Protein AF-A0A3S4GBU9-F1 (afdb_monomer)

Secondary structure (DSSP, 8-state):
-THHHHSSS---EEEEEEEEE-TT----TTSPP-SEEEEEEEEEGGGTEEEEEEEEEBTTB-EEE--TTT-TTHHHHHHHHHHHH--EEE--SS---TT-TTSTTTTT-EEEE---PPPPP----

Foldseek 3Di:
DVVQCVPPQHQQDFPAKAKDACCPPPDQVPADDARMKIWTWTARPVVRWIKIWIFGHHPVGLEDEQCCVRHVVSVVRQVVRCVPPVRDHDHDPDDDPPVVVVCVVRRPRTDIDTDDPDPPDPPDD

Structure (mmCIF, N/CA/C/O backbone):
data_AF-A0A3S4GBU9-F1
#
_entry.id   AF-A0A3S4GBU9-F1
#
loop_
_atom_site.group_PDB
_atom_site.id
_atom_site.type_symbol
_atom_site.label_atom_id
_atom_site.label_alt_id
_atom_site.label_comp_id
_atom_site.label_asym_id
_atom_site.label_entity_id
_atom_site.label_seq_id
_atom_site.pdbx_PDB_ins_code
_atom_site.Cartn_x
_atom_site.Cartn_y
_atom_site.Cartn_z
_atom_site.occupancy
_atom_site.B_iso_or_equiv
_atom_site.auth_seq_id
_atom_site.auth_comp_id
_atom_site.auth_asym_id
_atom_site.auth_atom_id
_atom_site.pdbx_PDB_model_num
ATOM 1 N N . MET A 1 1 ? -0.321 -11.138 -3.591 1.00 54.94 1 MET A N 1
ATOM 2 C CA . MET A 1 1 ? -0.058 -10.239 -4.749 1.00 54.94 1 MET A CA 1
ATOM 3 C C . MET A 1 1 ? 1.091 -10.648 -5.689 1.00 54.94 1 MET A C 1
ATOM 5 O O . MET A 1 1 ? 1.278 -9.984 -6.701 1.00 54.94 1 MET A O 1
ATOM 9 N N . ILE A 1 2 ? 1.779 -11.784 -5.480 1.00 62.03 2 ILE A N 1
ATOM 10 C CA . ILE A 1 2 ? 2.801 -12.328 -6.413 1.00 62.03 2 ILE A CA 1
ATOM 11 C C . ILE A 1 2 ? 2.233 -12.610 -7.822 1.00 62.03 2 ILE A C 1
ATOM 13 O O . ILE A 1 2 ? 2.946 -12.537 -8.821 1.00 62.03 2 ILE A O 1
ATOM 17 N N . PHE A 1 3 ? 0.928 -12.874 -7.913 1.00 67.00 3 PHE A N 1
ATOM 18 C CA . PHE A 1 3 ? 0.221 -13.140 -9.164 1.00 67.00 3 PHE A CA 1
ATOM 19 C C . PHE A 1 3 ? 0.402 -12.040 -10.226 1.00 67.00 3 PHE A C 1
ATOM 21 O O . PHE A 1 3 ? 0.632 -12.360 -11.386 1.00 67.00 3 PHE A O 1
ATOM 28 N N . LEU A 1 4 ? 0.381 -10.753 -9.849 1.00 66.44 4 LEU A N 1
ATOM 29 C CA . LEU A 1 4 ? 0.456 -9.644 -10.818 1.00 66.44 4 LEU A CA 1
ATOM 30 C C . LEU A 1 4 ? 1.816 -9.539 -11.527 1.00 66.44 4 LEU A C 1
ATOM 32 O O . LEU A 1 4 ? 1.863 -9.074 -12.667 1.00 66.44 4 LEU A O 1
ATOM 36 N N . LYS A 1 5 ? 2.898 -10.005 -10.886 1.00 64.19 5 LYS A N 1
ATOM 37 C CA . LYS A 1 5 ? 4.231 -10.116 -11.504 1.00 64.19 5 LYS A CA 1
ATOM 38 C C . LYS A 1 5 ? 4.414 -11.395 -12.326 1.00 64.19 5 LYS A C 1
ATOM 40 O O . LYS A 1 5 ? 5.263 -11.416 -13.203 1.00 64.19 5 LYS A O 1
ATOM 45 N N . LYS A 1 6 ? 3.635 -12.449 -12.062 1.00 69.25 6 LYS A N 1
ATOM 46 C CA . LYS A 1 6 ? 3.701 -13.726 -12.800 1.00 69.25 6 LYS A CA 1
ATOM 47 C C . LYS A 1 6 ? 2.881 -13.730 -14.095 1.00 69.25 6 LYS A C 1
ATOM 49 O O . LYS A 1 6 ? 2.914 -14.708 -14.834 1.00 69.25 6 LYS A O 1
ATOM 54 N N . LEU A 1 7 ? 2.125 -12.667 -14.366 1.00 74.06 7 LEU A N 1
ATOM 55 C CA . LEU A 1 7 ? 1.388 -12.527 -15.618 1.00 74.06 7 LEU A CA 1
ATOM 56 C C . LEU A 1 7 ? 2.354 -12.336 -16.800 1.00 74.06 7 LEU A C 1
ATOM 58 O O . LEU A 1 7 ? 3.369 -11.663 -16.637 1.00 74.06 7 LEU A O 1
ATOM 62 N N . PRO A 1 8 ? 2.004 -12.822 -18.007 1.00 66.88 8 PRO A N 1
ATOM 63 C CA . PRO A 1 8 ? 2.868 -12.765 -19.194 1.00 66.88 8 PRO A CA 1
ATOM 64 C C . PRO A 1 8 ? 3.253 -11.342 -19.634 1.00 66.88 8 PRO A C 1
ATOM 66 O O . PRO A 1 8 ? 4.173 -11.170 -20.421 1.00 66.88 8 PRO A O 1
ATOM 69 N N . LYS A 1 9 ? 2.553 -10.318 -19.137 1.00 76.62 9 LYS A N 1
ATOM 70 C CA . LYS A 1 9 ? 2.912 -8.903 -19.288 1.00 76.62 9 LYS A CA 1
ATOM 71 C C . LYS A 1 9 ? 2.781 -8.227 -17.920 1.00 76.62 9 LYS A C 1
ATOM 73 O O . LYS A 1 9 ? 1.685 -7.774 -17.587 1.00 76.62 9 LYS A O 1
ATOM 78 N N . PRO A 1 10 ? 3.808 -8.250 -17.064 1.00 80.12 10 PRO A N 1
ATOM 79 C CA . PRO A 1 10 ? 3.657 -7.901 -15.656 1.00 80.12 10 PRO A CA 1
ATOM 80 C C . PRO A 1 10 ? 3.408 -6.404 -15.423 1.00 80.12 10 PR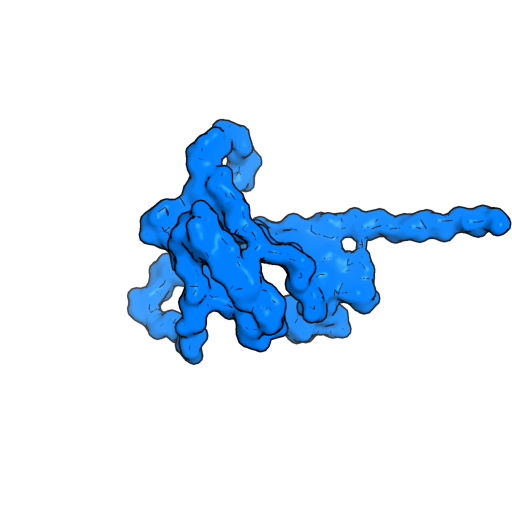O A C 1
ATOM 82 O O . PRO A 1 10 ? 3.648 -5.554 -16.283 1.00 80.12 10 PRO A O 1
ATOM 85 N N . TYR A 1 11 ? 2.897 -6.084 -14.234 1.00 83.38 11 TYR A N 1
ATOM 86 C CA . TYR A 1 11 ? 2.921 -4.719 -13.707 1.00 83.38 11 TYR A CA 1
ATOM 87 C C . TYR A 1 11 ? 4.270 -4.503 -13.027 1.00 83.38 11 TYR A C 1
ATOM 89 O O . TYR A 1 11 ? 4.522 -5.043 -11.949 1.00 83.38 11 TYR A O 1
ATOM 97 N N . VAL A 1 12 ? 5.157 -3.794 -13.718 1.00 85.88 12 VAL A N 1
ATOM 98 C CA . VAL A 1 12 ? 6.577 -3.682 -13.356 1.00 85.88 12 VAL A CA 1
ATOM 99 C C . VAL A 1 12 ? 6.868 -2.484 -12.462 1.00 85.88 12 VAL A C 1
ATOM 101 O O . VAL A 1 12 ? 7.885 -2.482 -11.777 1.00 85.88 12 VAL A O 1
ATOM 104 N N . MET A 1 13 ? 5.969 -1.500 -12.427 1.00 86.12 13 MET A N 1
ATOM 105 C CA . MET A 1 13 ? 6.167 -0.242 -11.715 1.00 86.12 13 MET A CA 1
ATOM 106 C C . MET A 1 13 ? 5.019 0.012 -10.740 1.00 86.12 13 MET A C 1
ATOM 108 O O . MET A 1 13 ? 3.853 -0.038 -11.131 1.00 86.12 13 MET A O 1
ATOM 112 N N . LEU A 1 14 ? 5.363 0.314 -9.487 1.00 89.75 14 LEU A N 1
ATOM 113 C CA . LEU A 1 14 ? 4.475 0.997 -8.551 1.00 89.75 14 LEU A CA 1
ATOM 114 C C . LEU A 1 14 ? 4.626 2.495 -8.808 1.00 89.75 14 LEU A C 1
ATOM 116 O O . LEU A 1 14 ? 5.709 3.035 -8.607 1.00 89.75 14 LEU A O 1
ATOM 120 N N . PHE A 1 15 ? 3.578 3.121 -9.328 1.00 89.44 15 PHE A N 1
ATOM 121 C CA . PHE A 1 15 ? 3.560 4.546 -9.634 1.00 89.44 15 PHE A CA 1
ATOM 122 C C . PHE A 1 15 ? 3.302 5.381 -8.385 1.00 89.44 15 PHE A C 1
ATOM 124 O O . PHE A 1 15 ? 3.972 6.385 -8.182 1.00 89.44 15 PHE A O 1
ATOM 131 N N . ASP A 1 16 ? 2.354 4.944 -7.556 1.00 89.81 16 ASP A N 1
ATOM 132 C CA . ASP A 1 16 ? 1.954 5.663 -6.353 1.00 89.81 16 ASP A CA 1
ATOM 133 C C . ASP A 1 16 ? 1.337 4.716 -5.312 1.00 89.81 16 ASP A C 1
ATOM 135 O O . ASP A 1 16 ? 0.741 3.686 -5.666 1.00 89.81 16 ASP A O 1
ATOM 139 N N . LEU A 1 17 ? 1.487 5.071 -4.037 1.00 91.88 17 LEU A N 1
ATOM 140 C CA . LEU A 1 17 ? 0.842 4.421 -2.900 1.00 91.88 17 LEU A CA 1
ATOM 141 C C . LEU A 1 17 ? 0.458 5.495 -1.883 1.00 91.88 17 LEU A C 1
ATOM 143 O O . LEU A 1 17 ? 1.315 6.197 -1.360 1.00 91.88 17 LEU A O 1
ATOM 147 N N . HIS A 1 18 ? -0.836 5.596 -1.587 1.00 90.12 18 HIS A N 1
ATOM 148 C CA . HIS A 1 18 ? -1.345 6.581 -0.637 1.00 90.12 18 HIS A CA 1
ATOM 149 C C . HIS A 1 18 ? -2.536 6.054 0.160 1.00 90.12 18 HIS A C 1
ATOM 151 O O . HIS A 1 18 ? -3.296 5.193 -0.298 1.00 90.12 18 HIS A O 1
ATOM 157 N N . GLY A 1 19 ? -2.709 6.606 1.359 1.00 90.50 19 GLY A N 1
ATOM 158 C CA . GLY A 1 19 ? -3.901 6.432 2.182 1.00 90.50 19 GLY A CA 1
ATOM 159 C C . GLY A 1 19 ? -4.966 7.497 1.908 1.00 90.50 19 GLY A C 1
ATOM 160 O O . GLY A 1 19 ? -4.676 8.600 1.451 1.00 90.50 19 GLY A O 1
ATOM 161 N N . MET A 1 20 ? -6.216 7.159 2.203 1.00 88.94 20 MET A N 1
ATOM 162 C CA . MET A 1 20 ? -7.370 8.049 2.178 1.00 88.94 20 MET A CA 1
ATOM 163 C C . MET A 1 20 ? -8.245 7.757 3.398 1.00 88.94 20 MET A C 1
ATOM 165 O O . MET A 1 20 ? -8.579 6.600 3.658 1.00 88.94 20 MET A O 1
ATOM 169 N N . ASP A 1 21 ? -8.648 8.802 4.117 1.00 88.81 21 ASP A N 1
ATOM 170 C CA . ASP A 1 21 ? -9.655 8.711 5.177 1.00 88.81 21 ASP A CA 1
ATOM 171 C C . ASP A 1 21 ? -11.055 8.663 4.542 1.00 88.81 21 ASP A C 1
ATOM 173 O O . ASP A 1 21 ? -11.441 9.550 3.774 1.00 88.81 21 ASP A O 1
ATOM 177 N N . GLU A 1 22 ? -11.809 7.600 4.820 1.00 86.44 22 GLU A N 1
ATOM 178 C CA . GLU A 1 22 ? -13.171 7.401 4.325 1.00 86.44 22 GLU A CA 1
ATOM 179 C C . GLU A 1 22 ? -14.238 7.484 5.431 1.00 86.44 22 GLU A C 1
ATOM 181 O O . GLU A 1 22 ? -15.418 7.283 5.129 1.00 86.44 22 GLU A O 1
ATOM 186 N N . ARG A 1 23 ? -13.879 7.826 6.679 1.00 84.06 23 ARG A N 1
ATOM 187 C CA . ARG A 1 23 ? -14.807 7.846 7.832 1.00 84.06 23 ARG A CA 1
ATOM 188 C C . ARG A 1 23 ? -15.998 8.777 7.630 1.00 84.06 23 ARG A C 1
ATOM 190 O O . ARG A 1 23 ? -17.123 8.448 7.991 1.00 84.06 23 ARG A O 1
ATOM 197 N N . LEU A 1 24 ? -15.767 9.925 6.997 1.00 84.19 24 LEU A N 1
ATOM 198 C CA . LEU A 1 24 ? -16.798 10.939 6.742 1.00 84.19 24 LEU A CA 1
ATOM 199 C C . LEU A 1 24 ? -17.507 10.764 5.391 1.00 84.19 24 LEU A C 1
ATOM 201 O O . LEU A 1 24 ? -18.264 11.635 4.960 1.00 84.19 24 LEU A O 1
ATOM 205 N N . ARG A 1 25 ? -17.264 9.660 4.677 1.00 80.38 25 ARG A N 1
ATOM 206 C CA . ARG A 1 25 ? -17.817 9.473 3.336 1.00 80.38 25 ARG A CA 1
ATOM 207 C C . ARG A 1 25 ? -19.308 9.127 3.401 1.00 80.38 25 ARG A C 1
ATOM 209 O O . ARG A 1 25 ? -19.674 7.987 3.662 1.00 80.38 25 ARG A O 1
ATOM 216 N N . THR A 1 26 ? -20.163 10.097 3.075 1.00 74.06 26 THR A N 1
ATOM 217 C CA . THR A 1 26 ? -21.634 9.956 3.097 1.00 74.06 26 THR A CA 1
ATOM 218 C C . THR A 1 26 ? -22.191 9.150 1.917 1.00 74.06 26 THR A C 1
ATOM 220 O O . THR A 1 26 ? -23.167 8.426 2.072 1.00 74.06 26 THR A O 1
ATOM 223 N N . HIS A 1 27 ? -21.559 9.232 0.740 1.00 75.62 27 HIS A N 1
ATOM 224 C CA . HIS A 1 27 ? -21.995 8.529 -0.475 1.00 75.62 27 HIS A CA 1
ATOM 225 C C . HIS A 1 27 ? -21.096 7.308 -0.741 1.00 75.62 27 HIS A C 1
ATOM 227 O O . HIS A 1 27 ? -19.976 7.438 -1.262 1.00 75.62 27 HIS A O 1
ATOM 233 N N . ARG A 1 28 ? -21.569 6.118 -0.344 1.00 67.69 28 ARG A N 1
ATOM 234 C CA . ARG A 1 28 ? -20.844 4.831 -0.456 1.00 67.69 28 ARG A CA 1
ATOM 235 C C . ARG A 1 28 ? -21.614 3.749 -1.214 1.00 67.69 28 ARG A C 1
ATOM 237 O O . ARG A 1 28 ? -21.311 2.572 -1.042 1.00 67.69 28 ARG A O 1
ATOM 244 N N . ASP A 1 29 ? -22.580 4.121 -2.046 1.00 71.06 29 ASP A N 1
ATOM 245 C CA . ASP A 1 29 ? -23.460 3.164 -2.724 1.00 71.06 29 ASP A CA 1
ATOM 246 C C . ASP A 1 29 ? -22.665 2.065 -3.453 1.00 71.06 29 ASP A C 1
ATOM 248 O O . ASP A 1 29 ? -21.840 2.334 -4.328 1.00 71.06 29 ASP A O 1
ATOM 252 N N . GLY A 1 30 ? -22.874 0.811 -3.039 1.00 70.12 30 GLY A N 1
ATOM 253 C CA . GLY A 1 30 ? -22.214 -0.370 -3.607 1.00 70.12 30 GLY A CA 1
ATOM 254 C C . GLY A 1 30 ? -20.755 -0.604 -3.184 1.00 70.12 30 GLY A C 1
ATOM 255 O O . GLY A 1 30 ? -20.145 -1.565 -3.656 1.00 70.12 30 GLY A O 1
ATOM 256 N N . LEU A 1 31 ? -20.183 0.224 -2.304 1.00 70.88 31 LEU A N 1
ATOM 257 C CA . LEU A 1 31 ? -18.825 0.049 -1.788 1.00 70.88 31 LEU A CA 1
ATOM 258 C C . LEU A 1 31 ? -18.805 -0.600 -0.395 1.00 70.88 31 LEU A C 1
ATOM 260 O O . LEU A 1 31 ? -19.752 -0.483 0.380 1.00 70.88 31 LEU A O 1
ATOM 264 N N . PRO A 1 32 ? -17.699 -1.274 -0.042 1.00 71.62 32 PRO A N 1
ATOM 265 C CA . PRO A 1 32 ? -17.482 -1.768 1.308 1.00 71.62 32 PRO A CA 1
ATOM 266 C C . PRO A 1 32 ? -17.500 -0.656 2.356 1.00 71.62 32 PRO A C 1
ATOM 268 O O . PRO A 1 32 ? -16.983 0.431 2.098 1.00 71.62 32 PRO A O 1
ATOM 271 N N . ALA A 1 33 ? -17.971 -0.970 3.565 1.00 76.25 33 ALA A N 1
ATOM 272 C CA . ALA A 1 33 ? -17.616 -0.181 4.738 1.00 76.25 33 ALA A CA 1
ATOM 273 C C . ALA A 1 33 ? -16.091 -0.235 4.941 1.00 76.25 33 ALA A C 1
ATOM 275 O O . ALA A 1 33 ? -15.490 -1.309 4.864 1.00 76.25 33 ALA A O 1
ATOM 276 N N . ALA A 1 34 ? -15.490 0.933 5.132 1.00 81.62 34 ALA A N 1
ATOM 277 C CA . ALA A 1 34 ? -14.063 1.131 5.366 1.00 81.62 34 ALA A CA 1
ATOM 278 C C . ALA A 1 34 ? -13.862 2.462 6.101 1.00 81.62 34 ALA A C 1
ATOM 280 O O . ALA A 1 34 ? -14.465 3.465 5.726 1.00 81.62 34 ALA A O 1
ATOM 281 N N . ASP A 1 35 ? -13.013 2.502 7.106 1.00 87.25 35 ASP A N 1
ATOM 282 C CA . ASP A 1 35 ? -12.668 3.755 7.782 1.00 87.25 35 ASP A CA 1
ATOM 283 C C . ASP A 1 35 ? -11.504 4.421 7.046 1.00 87.25 35 ASP A C 1
ATOM 285 O O . ASP A 1 35 ? -11.496 5.627 6.821 1.00 87.25 35 ASP A O 1
ATOM 289 N N . PHE A 1 36 ? -10.587 3.602 6.535 1.00 88.12 36 PHE A N 1
ATOM 290 C CA . PHE A 1 36 ? -9.463 4.031 5.720 1.00 88.12 36 PHE A CA 1
ATOM 291 C C . PHE A 1 36 ? -9.424 3.239 4.420 1.00 88.12 36 PHE A C 1
ATOM 293 O O . PHE A 1 36 ? -9.961 2.136 4.298 1.00 88.12 36 PHE A O 1
ATOM 300 N N . SER A 1 37 ? -8.797 3.802 3.401 1.00 89.50 37 SER A N 1
ATOM 301 C CA . SER A 1 37 ? -8.537 3.108 2.148 1.00 89.50 37 SER A CA 1
ATOM 302 C C . SER A 1 37 ? -7.123 3.378 1.685 1.00 89.50 37 SER A C 1
ATOM 304 O O . SER A 1 37 ? -6.695 4.522 1.651 1.00 89.50 37 SER A O 1
ATOM 306 N N . VAL A 1 38 ? -6.406 2.327 1.302 1.00 89.75 38 VAL A N 1
ATOM 307 C CA . VAL A 1 38 ? -5.070 2.441 0.713 1.00 89.75 38 VAL A CA 1
ATOM 308 C C . VAL A 1 38 ? -5.155 2.119 -0.764 1.00 89.75 38 VAL A C 1
ATOM 310 O O . VAL A 1 38 ? -5.724 1.098 -1.160 1.00 89.75 38 VAL A O 1
ATOM 313 N N . PHE A 1 39 ? -4.590 2.991 -1.584 1.00 90.31 39 PHE A N 1
ATOM 314 C CA . PHE A 1 39 ? -4.545 2.832 -3.024 1.00 90.31 39 PHE A CA 1
ATOM 315 C C . PHE A 1 39 ? -3.138 2.454 -3.466 1.00 90.31 39 PHE A C 1
ATOM 317 O O . PHE A 1 39 ? -2.167 3.069 -3.047 1.00 90.31 39 PHE A O 1
ATOM 324 N N . TYR A 1 40 ? -3.042 1.459 -4.345 1.00 90.00 40 TYR A N 1
ATOM 325 C CA . TYR A 1 40 ? -1.802 1.070 -5.012 1.00 90.00 40 TYR A CA 1
ATOM 326 C C . TYR A 1 40 ? -1.972 1.256 -6.510 1.00 90.00 40 TYR A C 1
ATOM 328 O O . TYR A 1 40 ? -2.784 0.560 -7.132 1.00 90.00 40 TYR A O 1
ATOM 336 N N . HIS A 1 41 ? -1.203 2.160 -7.106 1.00 90.19 41 HIS A N 1
ATOM 337 C CA . HIS A 1 41 ? -1.230 2.399 -8.544 1.00 90.19 41 HIS A CA 1
ATOM 338 C C . HIS A 1 41 ? -0.090 1.649 -9.224 1.00 90.19 41 HIS A C 1
ATOM 340 O O . HIS A 1 41 ? 1.083 1.947 -9.033 1.00 90.19 41 HIS A O 1
ATOM 346 N N . LEU A 1 42 ? -0.438 0.639 -10.014 1.00 88.50 42 LEU A N 1
ATOM 347 C CA . LEU A 1 42 ? 0.501 -0.241 -10.696 1.00 88.50 42 LEU A CA 1
ATOM 348 C C . LEU A 1 42 ? 0.437 -0.019 -12.205 1.00 88.50 42 LEU A C 1
ATOM 350 O O . LEU A 1 42 ? -0.644 -0.051 -12.794 1.00 88.50 42 LEU A O 1
ATOM 354 N N . ILE A 1 43 ? 1.597 0.107 -12.847 1.00 87.06 43 ILE A N 1
ATOM 355 C CA . ILE A 1 43 ? 1.722 0.346 -14.289 1.00 87.06 43 ILE A CA 1
ATOM 356 C C . ILE A 1 43 ? 2.430 -0.8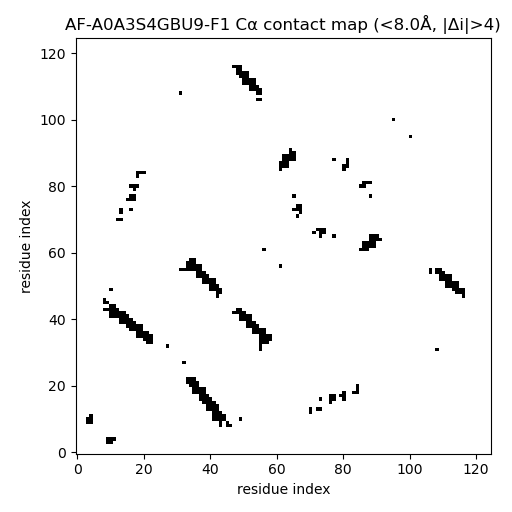29 -14.975 1.00 87.06 43 ILE A C 1
ATOM 358 O O . ILE A 1 43 ? 3.444 -1.359 -14.510 1.00 87.06 43 ILE A O 1
ATOM 362 N N . SER A 1 44 ? 1.865 -1.254 -16.106 1.00 85.88 44 SER A N 1
ATOM 363 C CA . SER A 1 44 ? 2.444 -2.213 -17.046 1.00 85.88 44 SER A CA 1
ATOM 364 C C . SER A 1 44 ? 2.849 -1.458 -18.310 1.00 85.88 44 SER A C 1
ATOM 366 O O . SER A 1 44 ? 1.993 -1.097 -19.122 1.00 85.88 44 SER A O 1
ATOM 368 N N . ILE A 1 45 ? 4.155 -1.224 -18.465 1.00 83.00 45 ILE A N 1
ATOM 369 C CA . ILE A 1 45 ? 4.732 -0.500 -19.608 1.00 83.00 45 ILE A CA 1
ATOM 370 C C . ILE A 1 45 ? 4.455 -1.272 -20.908 1.00 83.00 45 ILE A C 1
ATOM 372 O O . ILE A 1 45 ? 3.930 -0.703 -21.859 1.00 83.00 45 ILE A O 1
ATOM 376 N N . ASP A 1 46 ? 4.648 -2.596 -20.901 1.00 83.75 46 ASP A N 1
ATOM 377 C CA . ASP A 1 46 ? 4.444 -3.471 -22.071 1.00 83.75 46 ASP A CA 1
ATOM 378 C C . ASP A 1 46 ? 3.012 -3.483 -22.623 1.00 83.75 46 ASP A C 1
ATOM 380 O O . ASP A 1 46 ? 2.767 -3.888 -23.7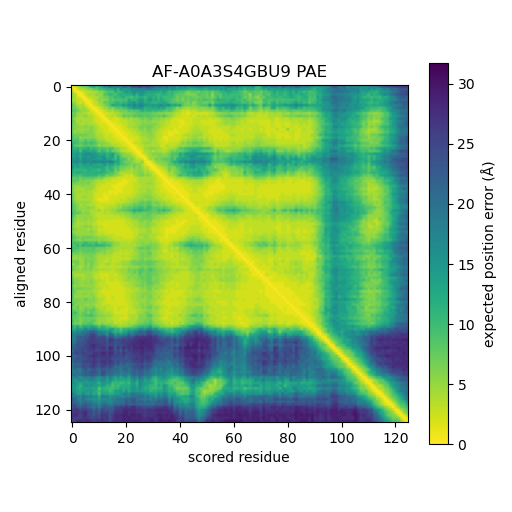62 1.00 83.75 46 ASP A O 1
ATOM 384 N N . ARG A 1 47 ? 2.024 -3.121 -21.797 1.00 81.88 47 ARG A N 1
ATOM 385 C CA . ARG A 1 47 ? 0.610 -3.064 -22.199 1.00 81.88 47 ARG A CA 1
ATOM 386 C C . ARG A 1 47 ? 0.083 -1.647 -22.317 1.00 81.88 47 ARG A C 1
ATOM 388 O O . ARG A 1 47 ? -1.071 -1.505 -22.713 1.00 81.88 47 ARG A O 1
ATOM 395 N N . ASN A 1 48 ? 0.879 -0.648 -21.937 1.00 83.00 48 ASN A N 1
ATOM 396 C CA . ASN A 1 48 ? 0.418 0.712 -21.692 1.00 83.00 48 ASN A CA 1
ATOM 397 C C . ASN A 1 48 ? -0.896 0.722 -20.883 1.00 83.00 48 ASN A C 1
ATOM 399 O O . ASN A 1 48 ? -1.900 1.316 -21.280 1.00 83.00 48 ASN A O 1
ATOM 403 N N . ARG A 1 49 ? -0.931 -0.064 -19.798 1.00 83.06 49 ARG A N 1
ATOM 404 C CA . ARG A 1 49 ? -2.109 -0.189 -18.932 1.00 83.06 49 ARG A CA 1
ATOM 405 C C . ARG A 1 49 ? -1.739 -0.041 -17.481 1.00 83.06 49 ARG A C 1
ATOM 407 O O . ARG A 1 49 ? -0.745 -0.601 -17.023 1.00 83.06 49 ARG A O 1
ATOM 414 N N . ASP A 1 50 ? -2.634 0.593 -16.752 1.00 86.06 50 ASP A N 1
ATOM 415 C CA . ASP A 1 50 ? -2.541 0.784 -15.325 1.00 86.06 50 ASP A CA 1
ATOM 416 C C . ASP A 1 50 ? -3.702 0.102 -14.588 1.00 86.06 50 ASP A C 1
ATOM 418 O O . ASP A 1 50 ? -4.784 -0.157 -15.125 1.00 86.06 50 ASP A O 1
ATOM 422 N N . ILE A 1 51 ? -3.435 -0.278 -13.346 1.00 86.31 51 ILE A N 1
ATOM 423 C CA . ILE A 1 51 ? -4.431 -0.777 -12.405 1.00 86.31 51 ILE A CA 1
ATOM 424 C C . ILE A 1 51 ? -4.252 -0.003 -11.117 1.00 86.31 51 ILE A C 1
ATOM 426 O O . ILE A 1 51 ? -3.140 0.112 -10.611 1.00 86.31 51 ILE A O 1
ATOM 430 N N . MET A 1 52 ? -5.364 0.432 -10.545 1.00 87.31 52 MET A N 1
ATOM 431 C CA . MET A 1 52 ? -5.413 0.914 -9.180 1.00 87.31 52 MET A CA 1
ATOM 432 C C . MET A 1 52 ? -6.085 -0.144 -8.305 1.00 87.31 52 MET A C 1
ATOM 434 O O . MET A 1 52 ? -7.204 -0.586 -8.579 1.00 87.31 52 MET A O 1
ATOM 438 N N . LEU A 1 53 ? -5.380 -0.595 -7.274 1.00 85.88 53 LEU A N 1
ATOM 439 C CA . LEU A 1 53 ? -5.917 -1.499 -6.265 1.00 85.88 53 LEU A CA 1
ATOM 440 C C . LEU A 1 53 ? -6.330 -0.659 -5.068 1.00 85.88 53 LEU A C 1
ATOM 442 O O . LEU A 1 53 ? -5.483 -0.014 -4.463 1.00 85.88 53 LEU A O 1
ATOM 446 N N . LYS A 1 54 ? -7.620 -0.667 -4.741 1.00 86.25 54 LYS A N 1
ATOM 447 C CA . LYS 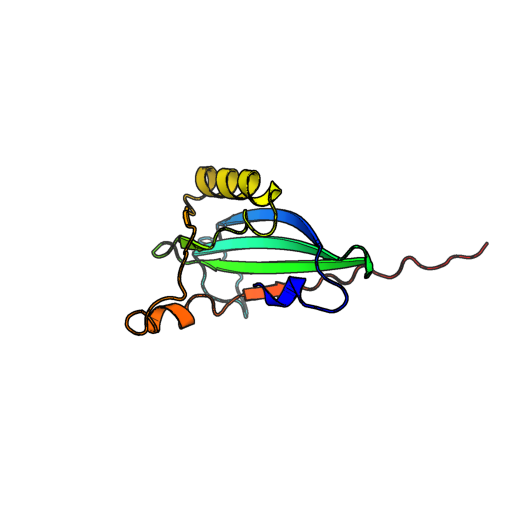A 1 54 ? -8.138 -0.053 -3.520 1.00 86.25 54 LYS A CA 1
ATOM 448 C C . LYS A 1 54 ? -8.283 -1.127 -2.453 1.00 86.25 54 LYS A C 1
ATOM 450 O O . LYS A 1 54 ? -9.038 -2.075 -2.664 1.00 86.25 54 LYS A O 1
ATOM 455 N N . VAL A 1 55 ? -7.610 -0.957 -1.324 1.00 86.19 55 VAL A N 1
ATOM 456 C CA . VAL A 1 55 ? -7.716 -1.820 -0.147 1.00 86.19 55 VAL A CA 1
ATOM 457 C C . VAL A 1 55 ? -8.484 -1.069 0.929 1.00 86.19 55 VAL A C 1
ATOM 459 O O . VAL A 1 55 ? -8.030 -0.031 1.397 1.00 86.19 55 VAL A O 1
ATOM 462 N N . ALA A 1 56 ? -9.658 -1.577 1.287 1.00 85.56 56 ALA A N 1
ATOM 463 C CA . ALA A 1 56 ? -10.454 -1.058 2.392 1.00 85.56 56 ALA A CA 1
ATOM 464 C C . ALA A 1 56 ? -9.895 -1.560 3.733 1.00 85.56 56 ALA A C 1
ATOM 466 O O . ALA A 1 56 ? -9.667 -2.759 3.881 1.00 85.56 56 ALA A O 1
ATOM 467 N N . LEU A 1 57 ? -9.715 -0.653 4.691 1.00 84.62 57 LEU A N 1
ATOM 468 C CA . LEU A 1 57 ? -9.277 -0.924 6.060 1.00 84.62 57 LEU A CA 1
ATOM 469 C C . LEU A 1 57 ? -10.300 -0.388 7.063 1.00 84.62 57 LEU A C 1
ATOM 471 O O . LEU A 1 57 ? -11.020 0.569 6.772 1.00 84.62 57 LEU A O 1
ATOM 475 N N . SER A 1 58 ? -10.337 -0.984 8.252 1.00 85.50 58 SER A N 1
ATOM 476 C CA . SER A 1 58 ? -11.097 -0.464 9.393 1.00 85.50 58 SER A CA 1
ATOM 477 C C . SER A 1 58 ? -10.147 0.163 10.412 1.00 85.50 58 SER A C 1
ATOM 479 O O . SER A 1 58 ? -8.987 -0.226 10.495 1.00 85.50 58 SER A O 1
ATOM 481 N N . GLU A 1 59 ? -10.632 1.118 11.201 1.00 84.31 59 GLU A N 1
ATOM 482 C CA . GLU A 1 59 ? -9.868 1.805 12.250 1.00 84.31 59 GLU A CA 1
ATOM 483 C C . GLU A 1 59 ? -9.326 0.837 13.313 1.00 84.31 59 GLU A C 1
ATOM 485 O O . GLU A 1 59 ? -8.238 1.042 13.844 1.00 84.31 59 GLU A O 1
ATOM 490 N N . ASN A 1 60 ? -10.037 -0.266 13.563 1.00 84.06 60 ASN A N 1
ATOM 491 C CA . ASN A 1 60 ? -9.603 -1.309 14.496 1.00 84.06 60 ASN A CA 1
ATOM 492 C C . ASN A 1 60 ? -8.467 -2.195 13.950 1.00 84.06 60 ASN A C 1
ATOM 494 O O . ASN A 1 60 ? -7.895 -2.976 14.707 1.00 84.06 60 ASN A O 1
ATOM 498 N N . ASP A 1 61 ? -8.175 -2.131 12.648 1.00 81.88 61 ASP A N 1
ATOM 499 C CA . ASP A 1 61 ? -7.253 -3.043 11.966 1.00 81.88 61 ASP A CA 1
ATOM 500 C C . ASP A 1 61 ? -6.488 -2.310 10.849 1.00 81.88 61 ASP A C 1
ATOM 502 O O . ASP A 1 61 ? -6.790 -2.415 9.657 1.00 81.88 61 ASP A O 1
ATOM 506 N N . LEU A 1 62 ? -5.502 -1.507 11.261 1.00 84.50 62 LEU A N 1
ATOM 507 C CA . LEU A 1 62 ? -4.670 -0.666 10.390 1.00 84.50 62 LEU A CA 1
ATOM 508 C C . LEU A 1 62 ? -3.344 -1.346 10.027 1.00 84.50 62 LEU A C 1
ATOM 510 O O . LEU A 1 62 ? -2.273 -0.730 10.049 1.00 84.50 62 LEU A O 1
ATOM 514 N N . HIS A 1 63 ? -3.406 -2.637 9.709 1.00 84.50 63 HIS A N 1
ATOM 515 C CA . HIS A 1 63 ? -2.242 -3.433 9.346 1.00 84.50 63 HIS A CA 1
ATOM 516 C C . HIS A 1 63 ? -2.298 -3.878 7.887 1.00 84.50 63 HIS A C 1
ATOM 518 O O . HIS A 1 63 ? -3.290 -4.425 7.412 1.00 84.50 63 HIS A O 1
ATOM 524 N N . LEU A 1 64 ? -1.198 -3.660 7.164 1.00 85.06 64 LEU A N 1
ATOM 525 C CA . LEU A 1 64 ? -1.045 -4.112 5.783 1.00 85.06 64 LEU A CA 1
ATOM 526 C C . LEU A 1 64 ? 0.292 -4.823 5.557 1.00 85.06 64 LEU A C 1
ATOM 528 O O . LEU A 1 64 ? 1.288 -4.511 6.216 1.00 85.06 64 LEU A O 1
ATOM 532 N N . PRO A 1 65 ? 0.351 -5.772 4.606 1.00 84.94 65 PRO A N 1
ATOM 533 C CA . PRO A 1 65 ? 1.614 -6.357 4.183 1.00 84.94 65 PRO A CA 1
ATOM 534 C C . PRO A 1 65 ? 2.452 -5.327 3.411 1.00 84.94 65 PRO A C 1
ATOM 536 O O . PRO A 1 65 ? 1.931 -4.623 2.549 1.00 84.94 65 PRO A O 1
ATOM 539 N N . THR A 1 66 ? 3.759 -5.276 3.677 1.00 84.56 66 THR A N 1
ATOM 540 C CA . THR A 1 66 ? 4.697 -4.418 2.923 1.00 84.56 66 THR A CA 1
ATOM 541 C C . THR A 1 66 ? 4.934 -4.914 1.488 1.00 84.56 66 THR A C 1
ATOM 543 O O . THR A 1 66 ? 5.050 -6.115 1.217 1.00 84.56 66 THR A O 1
ATOM 546 N N . PHE A 1 67 ? 5.074 -3.965 0.565 1.00 84.19 67 PHE A N 1
ATOM 547 C CA . PHE A 1 67 ? 5.396 -4.135 -0.852 1.00 84.19 67 PHE A CA 1
ATOM 548 C C . PHE A 1 67 ? 6.851 -3.825 -1.173 1.00 84.19 67 PHE A C 1
ATOM 550 O O . PHE A 1 67 ? 7.281 -4.098 -2.296 1.00 84.19 67 PHE A O 1
ATOM 557 N N . THR A 1 68 ? 7.627 -3.346 -0.201 1.00 85.56 68 THR A N 1
ATOM 558 C CA . THR A 1 68 ? 9.026 -2.934 -0.377 1.00 85.56 68 THR A CA 1
ATOM 559 C C . THR A 1 68 ? 9.905 -4.020 -1.020 1.00 85.56 68 THR A C 1
ATOM 561 O O . THR A 1 68 ? 10.786 -3.715 -1.821 1.00 85.56 68 THR A O 1
ATOM 564 N N . LYS A 1 69 ? 9.626 -5.315 -0.785 1.00 82.00 69 LYS A N 1
ATOM 565 C CA . LYS A 1 69 ? 10.347 -6.421 -1.458 1.00 82.00 69 LYS A CA 1
ATOM 566 C C . LYS A 1 69 ? 10.037 -6.565 -2.948 1.00 82.00 69 LYS A C 1
ATOM 568 O O . LYS A 1 69 ? 10.854 -7.085 -3.703 1.00 82.00 69 LYS A O 1
ATOM 573 N N . LEU A 1 70 ? 8.834 -6.187 -3.371 1.00 82.62 70 LEU A N 1
ATOM 574 C CA . LEU A 1 70 ? 8.421 -6.252 -4.771 1.00 82.62 70 LEU A CA 1
ATOM 575 C C . LEU A 1 70 ? 8.778 -4.963 -5.508 1.00 82.62 70 LEU A C 1
ATOM 577 O O . LEU A 1 70 ? 9.194 -5.033 -6.666 1.00 82.62 70 LEU A O 1
ATOM 581 N N . PHE A 1 71 ? 8.604 -3.824 -4.850 1.00 86.00 71 PHE A N 1
ATOM 582 C CA . PHE A 1 71 ? 8.817 -2.496 -5.398 1.00 86.00 71 PHE A CA 1
ATOM 583 C C . PHE A 1 71 ? 9.634 -1.686 -4.384 1.00 86.00 71 PHE A C 1
ATOM 585 O O . PHE A 1 71 ? 9.074 -1.245 -3.385 1.00 86.00 71 PHE A O 1
ATOM 592 N N . PRO A 1 72 ? 10.946 -1.488 -4.605 1.00 85.81 72 PRO A N 1
ATOM 593 C CA . PRO A 1 72 ? 11.804 -0.792 -3.642 1.00 85.81 72 PRO A CA 1
ATOM 594 C C . PRO A 1 72 ? 11.352 0.639 -3.325 1.00 85.81 72 PRO A C 1
ATOM 596 O O . PRO A 1 72 ? 11.561 1.122 -2.216 1.00 85.81 72 PRO A O 1
ATOM 599 N N . ASN A 1 73 ? 10.696 1.307 -4.278 1.00 87.19 73 ASN A N 1
ATOM 600 C CA . ASN A 1 73 ? 10.137 2.643 -4.079 1.00 87.19 73 ASN A CA 1
ATOM 601 C C . ASN A 1 73 ? 8.942 2.668 -3.108 1.00 87.19 73 ASN A C 1
ATOM 603 O O . ASN A 1 73 ? 8.659 3.726 -2.555 1.00 87.19 73 ASN A O 1
ATOM 607 N N . ALA A 1 74 ? 8.289 1.528 -2.844 1.00 87.88 74 ALA A N 1
ATOM 608 C CA . ALA A 1 74 ? 7.187 1.430 -1.885 1.00 87.88 74 ALA A CA 1
ATOM 609 C C . ALA A 1 74 ? 7.597 1.867 -0.475 1.00 87.88 74 ALA A C 1
ATOM 611 O O . ALA A 1 74 ? 6.769 2.413 0.238 1.00 87.88 74 ALA A O 1
ATOM 612 N N . ASN A 1 75 ? 8.869 1.708 -0.098 1.00 89.00 75 ASN A N 1
ATOM 613 C CA . ASN A 1 75 ? 9.364 2.083 1.227 1.00 89.00 75 ASN A CA 1
ATOM 614 C C . ASN A 1 75 ? 9.083 3.554 1.579 1.00 89.00 75 ASN A C 1
ATOM 616 O O . ASN A 1 75 ? 8.736 3.867 2.714 1.00 89.00 75 ASN A O 1
ATOM 620 N N . TRP A 1 76 ? 9.227 4.460 0.606 1.00 90.69 76 TRP A N 1
ATOM 621 C CA . TRP A 1 76 ? 8.958 5.880 0.831 1.00 90.69 76 TRP A CA 1
ATOM 622 C C . TRP A 1 76 ? 7.465 6.136 1.053 1.00 90.69 76 TRP A C 1
ATOM 624 O O . TRP A 1 76 ? 7.081 6.751 2.044 1.00 90.69 76 TRP A O 1
ATOM 634 N N . TYR A 1 77 ? 6.628 5.585 0.177 1.00 90.75 77 TYR A N 1
ATOM 635 C CA . TYR A 1 77 ? 5.180 5.755 0.233 1.00 90.75 77 TYR A CA 1
ATOM 636 C C . TYR A 1 77 ? 4.531 5.081 1.452 1.00 90.75 77 TYR A C 1
ATOM 638 O O . TYR A 1 77 ? 3.592 5.613 2.043 1.00 90.75 77 TYR A O 1
ATOM 646 N N . GLU A 1 78 ? 5.033 3.909 1.851 1.00 89.25 78 GLU A N 1
ATOM 647 C CA . GLU A 1 78 ? 4.605 3.207 3.065 1.00 89.25 78 GLU A CA 1
ATOM 648 C C . GLU A 1 78 ? 4.890 4.056 4.302 1.00 89.25 78 GLU A C 1
ATOM 650 O O . GLU A 1 78 ? 4.029 4.185 5.171 1.00 89.25 78 GLU A O 1
ATOM 655 N N . ARG A 1 79 ? 6.068 4.691 4.355 1.00 89.94 79 ARG A N 1
ATOM 656 C CA . ARG A 1 79 ? 6.418 5.608 5.440 1.00 89.94 79 ARG A CA 1
ATOM 657 C C . ARG A 1 79 ? 5.518 6.840 5.450 1.00 89.94 79 ARG A C 1
ATOM 659 O O . ARG A 1 79 ? 5.004 7.183 6.503 1.00 89.94 79 ARG A O 1
ATOM 666 N N . GLU A 1 80 ? 5.291 7.473 4.305 1.00 91.25 80 GLU A N 1
ATOM 667 C CA . GLU A 1 80 ? 4.395 8.634 4.201 1.00 91.25 80 GLU A CA 1
ATOM 668 C C . GLU A 1 80 ? 2.969 8.294 4.658 1.00 91.25 80 GLU A C 1
ATOM 670 O O . GLU A 1 80 ? 2.370 9.007 5.461 1.00 91.25 80 GLU A O 1
ATOM 675 N N . THR A 1 81 ? 2.453 7.142 4.229 1.00 89.69 81 THR A N 1
ATOM 676 C CA . THR A 1 81 ? 1.117 6.673 4.615 1.00 89.69 81 THR A CA 1
ATOM 677 C C . THR A 1 81 ? 1.037 6.326 6.106 1.00 89.69 81 THR A C 1
ATOM 679 O O . THR A 1 81 ? 0.014 6.586 6.744 1.00 89.69 81 THR A O 1
ATOM 682 N N . TRP A 1 82 ? 2.106 5.770 6.679 1.00 88.94 82 TRP A N 1
ATOM 683 C CA . TRP A 1 82 ? 2.198 5.514 8.115 1.00 88.94 82 TRP A CA 1
ATOM 684 C C . TRP A 1 82 ? 2.200 6.811 8.932 1.00 88.94 82 TRP A C 1
ATOM 686 O O . TRP A 1 82 ? 1.433 6.922 9.883 1.00 88.94 82 TRP A O 1
ATOM 696 N N . GLU A 1 83 ? 2.989 7.808 8.535 1.00 87.88 83 GLU A N 1
ATOM 697 C CA . GLU A 1 83 ? 3.076 9.100 9.231 1.00 87.88 83 GL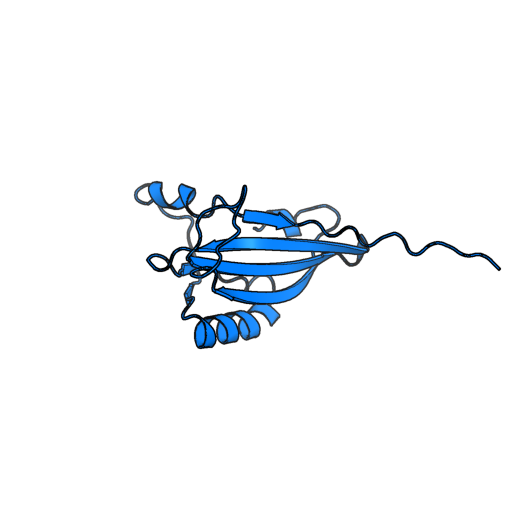U A CA 1
ATOM 698 C C . GLU A 1 83 ? 1.758 9.894 9.135 1.00 87.88 83 GLU A C 1
ATOM 700 O O . GLU A 1 83 ? 1.361 10.553 10.093 1.00 87.88 83 GLU A O 1
ATOM 705 N N . MET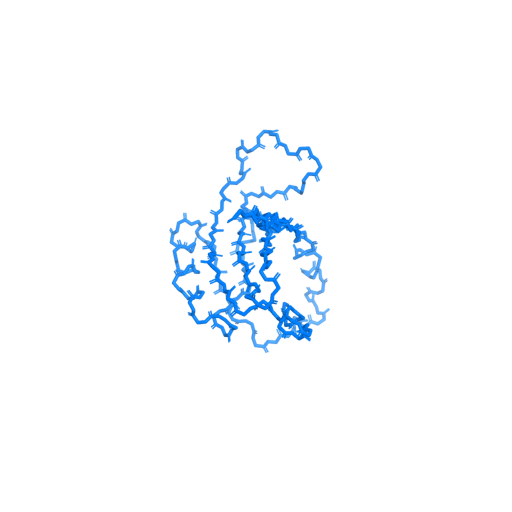 A 1 84 ? 1.042 9.815 8.004 1.00 88.38 84 MET A N 1
ATOM 706 C CA . MET A 1 84 ? -0.212 10.556 7.799 1.00 88.38 84 MET A CA 1
ATOM 707 C C . MET A 1 84 ? -1.450 9.884 8.403 1.00 88.38 84 MET A C 1
ATOM 709 O O . MET A 1 84 ? -2.335 10.574 8.906 1.00 88.38 84 MET A O 1
ATOM 713 N N . PHE A 1 85 ? -1.552 8.554 8.318 1.00 87.06 85 PHE A N 1
ATOM 714 C CA . PHE A 1 85 ? -2.777 7.818 8.662 1.00 87.06 85 PHE A CA 1
ATOM 715 C C . PHE A 1 85 ? -2.582 6.776 9.771 1.00 87.06 85 PHE A C 1
ATOM 717 O O . PHE A 1 85 ? -3.538 6.103 10.146 1.00 87.06 85 PHE A O 1
ATOM 724 N N . GLY A 1 86 ? -1.362 6.592 10.281 1.00 87.56 86 GLY A N 1
ATOM 725 C CA . GLY A 1 86 ? -1.049 5.576 11.294 1.00 87.56 86 GLY A CA 1
ATOM 726 C C . GLY A 1 86 ? -1.068 4.134 10.772 1.00 87.56 86 GLY A C 1
ATOM 727 O O . GLY A 1 86 ? -0.958 3.188 11.553 1.00 87.56 86 GLY A O 1
ATOM 728 N N . ILE A 1 87 ? -1.195 3.935 9.456 1.00 87.44 87 ILE A N 1
ATOM 729 C CA . ILE A 1 87 ? -1.289 2.605 8.843 1.00 87.44 87 ILE A CA 1
ATOM 730 C C . ILE A 1 87 ? 0.074 1.924 8.912 1.00 87.44 87 ILE A C 1
ATOM 732 O O . ILE A 1 87 ? 1.056 2.402 8.351 1.00 87.44 87 ILE A O 1
ATOM 736 N N . THR A 1 88 ? 0.142 0.791 9.605 1.00 86.88 88 THR A N 1
ATOM 737 C CA . THR A 1 88 ? 1.404 0.085 9.827 1.00 86.88 88 THR A CA 1
ATOM 738 C C . THR A 1 88 ? 1.607 -0.991 8.767 1.00 86.88 88 THR A C 1
ATOM 740 O O . THR A 1 88 ? 0.819 -1.935 8.660 1.00 86.88 88 THR A O 1
ATOM 743 N N . PHE A 1 89 ? 2.716 -0.898 8.036 1.00 85.69 89 PHE A N 1
ATOM 744 C CA . PHE A 1 89 ? 3.121 -1.896 7.050 1.00 85.69 89 PHE A CA 1
ATOM 745 C C . PHE A 1 89 ? 4.083 -2.899 7.688 1.00 85.69 89 PHE A C 1
ATOM 747 O O . PHE A 1 89 ? 5.187 -2.541 8.095 1.00 85.69 89 PHE A O 1
ATOM 754 N N . ARG A 1 90 ? 3.675 -4.168 7.804 1.00 79.75 90 ARG A N 1
ATOM 755 C CA . ARG A 1 90 ? 4.520 -5.231 8.370 1.00 79.75 90 ARG A CA 1
ATOM 756 C C . ARG A 1 90 ? 5.008 -6.184 7.291 1.00 79.75 90 ARG A C 1
ATOM 758 O O . ARG A 1 90 ? 4.287 -6.568 6.368 1.00 79.75 90 ARG A O 1
ATOM 765 N N . TRP A 1 91 ? 6.256 -6.607 7.443 1.00 66.56 91 TRP A N 1
ATOM 766 C CA . TRP A 1 91 ? 6.786 -7.767 6.741 1.00 66.56 91 TRP A CA 1
ATOM 767 C C . TRP A 1 91 ? 6.310 -9.037 7.453 1.00 66.56 91 TRP A C 1
ATOM 769 O O . TRP A 1 91 ? 6.718 -9.283 8.586 1.00 66.56 91 TRP A O 1
ATOM 779 N N . SER A 1 92 ? 5.473 -9.842 6.791 1.00 55.19 92 SER A N 1
ATOM 780 C CA . SER A 1 92 ? 5.166 -11.201 7.252 1.00 55.19 92 SER A CA 1
ATOM 781 C C . SER A 1 92 ? 6.041 -12.208 6.494 1.00 55.19 92 SER A C 1
ATOM 783 O O . SER A 1 92 ? 5.906 -12.310 5.270 1.00 55.19 92 SER A O 1
ATOM 785 N N . PRO A 1 93 ? 6.954 -12.934 7.167 1.00 43.09 93 PRO A N 1
ATOM 786 C CA . PRO A 1 93 ? 7.734 -14.005 6.551 1.00 43.09 93 PRO A CA 1
ATOM 787 C C . PRO A 1 93 ? 6.934 -15.296 6.309 1.00 43.09 93 PRO A C 1
ATOM 789 O O . PRO A 1 93 ? 7.397 -16.123 5.528 1.00 43.09 93 PRO A O 1
ATOM 792 N N . GLU A 1 94 ? 5.742 -15.457 6.895 1.00 45.47 94 GLU A N 1
ATOM 793 C CA . GLU A 1 94 ? 4.929 -16.675 6.770 1.00 45.47 94 GLU A CA 1
ATOM 794 C C . GLU A 1 94 ? 3.486 -16.406 6.297 1.00 45.47 94 GLU A C 1
ATOM 796 O O . GLU A 1 94 ? 2.932 -15.333 6.578 1.00 45.47 94 GLU A O 1
ATOM 801 N N . PRO A 1 95 ? 2.853 -17.363 5.580 1.00 44.25 95 PRO A N 1
ATOM 802 C CA . PRO A 1 95 ? 1.402 -17.398 5.449 1.00 44.25 95 PRO A CA 1
ATOM 803 C C . PRO A 1 95 ? 0.805 -17.703 6.827 1.00 44.25 95 PRO A C 1
ATOM 805 O O . PRO A 1 95 ? 1.195 -18.679 7.459 1.00 44.25 95 PRO A O 1
ATOM 808 N N . ALA A 1 96 ? -0.110 -16.850 7.288 1.00 44.22 96 ALA A N 1
ATOM 809 C CA . ALA A 1 96 ? -0.783 -16.972 8.578 1.00 44.22 96 ALA A CA 1
ATOM 810 C C . ALA A 1 96 ? -1.174 -18.432 8.875 1.00 44.22 96 ALA A C 1
ATOM 812 O O . ALA A 1 96 ? -1.885 -19.070 8.095 1.00 44.22 96 ALA A O 1
ATOM 813 N N . SER A 1 97 ? -0.653 -18.966 9.980 1.00 33.22 97 SER A N 1
ATOM 814 C CA . SER A 1 97 ? -0.939 -20.322 10.438 1.00 33.22 97 SER A CA 1
ATOM 815 C C . SER A 1 97 ? -2.445 -20.518 10.671 1.00 33.22 97 SER A C 1
ATOM 817 O O . SER A 1 97 ? -3.174 -19.577 10.978 1.00 33.22 97 SER A O 1
ATOM 819 N N . HIS A 1 98 ? -2.914 -21.758 10.517 1.00 42.53 98 HIS A N 1
ATOM 820 C CA . HIS A 1 98 ? -4.324 -22.173 10.457 1.00 42.53 98 HIS A CA 1
ATOM 821 C C . HIS A 1 98 ? -5.241 -21.757 11.634 1.00 42.53 98 HIS A C 1
ATOM 823 O O . HIS A 1 98 ? -6.446 -21.990 11.549 1.00 42.53 98 HIS A O 1
ATOM 829 N N . HIS A 1 99 ? -4.726 -21.125 12.692 1.00 37.50 99 HIS A N 1
ATOM 830 C CA . HIS A 1 99 ? -5.529 -20.565 13.786 1.00 37.50 99 HIS A CA 1
ATOM 831 C C . HIS A 1 99 ? -5.993 -19.114 13.553 1.00 37.50 99 HIS A C 1
ATOM 833 O O . HIS A 1 99 ? -6.974 -18.702 14.166 1.00 37.50 99 HIS A O 1
ATOM 839 N N . ASP A 1 100 ? -5.399 -18.395 12.593 1.00 41.88 100 ASP A N 1
ATOM 840 C CA . ASP A 1 100 ? -5.776 -17.020 12.217 1.00 41.88 100 ASP A CA 1
ATOM 841 C C . ASP A 1 100 ? -6.611 -16.972 10.922 1.00 41.88 100 ASP A C 1
ATOM 843 O O . ASP A 1 100 ? -6.766 -15.934 10.280 1.00 41.88 100 ASP A O 1
ATOM 847 N N . ALA A 1 101 ? -7.188 -18.108 10.511 1.00 39.84 101 ALA A N 1
ATOM 848 C CA . ALA A 1 101 ? -7.966 -18.241 9.275 1.00 39.84 101 ALA A CA 1
ATOM 849 C C . ALA A 1 101 ? -9.231 -17.350 9.218 1.00 39.84 101 ALA A C 1
ATOM 851 O O . ALA A 1 101 ? -9.826 -17.204 8.149 1.00 39.84 101 ALA A O 1
ATOM 852 N N . ALA A 1 102 ? -9.618 -16.711 10.328 1.00 38.94 102 ALA A N 1
ATOM 853 C CA . ALA A 1 102 ? -10.644 -15.667 10.351 1.00 38.94 102 ALA A CA 1
ATOM 854 C C . ALA A 1 102 ? -10.184 -14.344 9.694 1.00 38.94 102 ALA A C 1
ATOM 856 O O . ALA A 1 102 ? -11.019 -13.521 9.318 1.00 38.94 102 ALA A O 1
ATOM 857 N N . ASP A 1 103 ? -8.877 -14.149 9.503 1.00 43.34 103 ASP A N 1
ATOM 858 C CA . ASP A 1 103 ? -8.291 -12.906 8.990 1.00 43.34 103 ASP A CA 1
ATOM 859 C C . ASP A 1 103 ? -8.097 -12.907 7.461 1.00 43.34 103 ASP A C 1
ATOM 861 O O . ASP A 1 103 ? -8.081 -11.864 6.805 1.00 43.34 103 ASP A O 1
ATOM 865 N N . LEU A 1 104 ? -8.102 -14.093 6.839 1.00 42.22 104 LEU A N 1
ATOM 866 C CA . LEU A 1 104 ? -8.147 -14.255 5.376 1.00 42.22 104 LEU A CA 1
ATOM 867 C C . LEU A 1 104 ? -9.467 -13.757 4.757 1.00 42.22 104 LEU A C 1
ATOM 869 O O . LEU A 1 104 ? -9.538 -13.556 3.546 1.00 42.22 104 LEU A O 1
ATOM 873 N N . GLY A 1 105 ? -10.487 -13.501 5.584 1.00 33.22 105 GLY A N 1
ATOM 874 C CA . GLY A 1 105 ? -11.715 -12.811 5.197 1.00 33.22 105 GLY A CA 1
ATOM 875 C C . GLY A 1 105 ? -11.584 -11.283 5.114 1.00 33.22 105 GLY A C 1
ATOM 876 O O . GLY A 1 105 ? -12.427 -10.651 4.471 1.00 33.22 105 GLY A O 1
ATOM 877 N N . LYS A 1 106 ? -10.542 -10.668 5.692 1.00 41.66 106 LYS A N 1
ATOM 878 C CA . LYS A 1 106 ? -10.464 -9.204 5.854 1.00 41.66 106 LYS A CA 1
ATOM 879 C C . LYS A 1 106 ? -9.739 -8.463 4.729 1.00 41.66 106 LYS A C 1
ATOM 881 O O . LYS A 1 106 ? -10.128 -7.351 4.393 1.00 41.66 106 LYS A O 1
ATOM 886 N N . VAL A 1 107 ? -8.810 -9.111 4.020 1.00 42.91 107 VAL A N 1
ATOM 887 C CA . VAL A 1 107 ? -8.202 -8.566 2.778 1.00 42.91 107 VAL A CA 1
ATOM 888 C C . VAL A 1 107 ? -9.107 -8.795 1.545 1.00 42.91 107 VAL A C 1
ATOM 890 O O . VAL A 1 107 ? -8.722 -8.562 0.400 1.00 42.91 107 VAL A O 1
ATOM 893 N N . THR A 1 108 ? -10.348 -9.254 1.740 1.00 39.50 108 THR A N 1
ATOM 894 C CA . THR A 1 108 ? -11.235 -9.702 0.646 1.00 39.50 108 THR A CA 1
ATOM 895 C C . THR A 1 108 ? -11.771 -8.564 -0.221 1.00 39.50 108 THR A C 1
ATOM 897 O O . THR A 1 108 ? -12.215 -8.797 -1.343 1.00 39.50 108 THR A O 1
ATOM 900 N N . ARG A 1 109 ? -11.723 -7.308 0.233 1.00 50.81 109 ARG A N 1
ATOM 901 C CA . ARG A 1 109 ? -12.350 -6.193 -0.494 1.00 50.81 109 ARG A CA 1
ATOM 902 C C . ARG A 1 109 ? -11.325 -5.307 -1.197 1.00 50.81 109 ARG A C 1
ATOM 904 O O . ARG A 1 109 ? -11.330 -4.089 -1.065 1.00 50.81 109 ARG A O 1
ATOM 911 N N . CYS A 1 110 ? -10.462 -5.947 -1.986 1.00 52.38 110 CYS A N 1
ATOM 912 C CA . CYS A 1 110 ? -9.669 -5.262 -3.002 1.00 52.38 110 CYS A CA 1
ATOM 913 C C . CYS A 1 110 ? -10.563 -4.898 -4.192 1.00 52.38 110 CYS A C 1
ATOM 915 O O . CYS A 1 110 ? -10.887 -5.751 -5.020 1.00 52.38 110 CYS A O 1
ATOM 917 N N . VAL A 1 111 ? -10.946 -3.627 -4.309 1.00 56.69 111 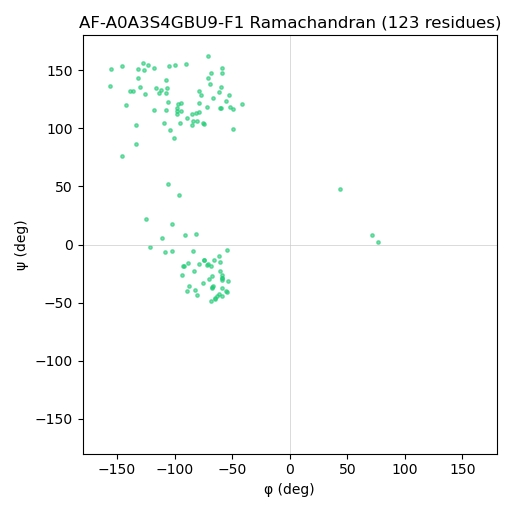VAL A N 1
ATOM 918 C CA . VAL A 1 111 ? -11.634 -3.153 -5.514 1.00 56.69 111 VAL A CA 1
ATOM 919 C C . VAL A 1 111 ? -10.576 -2.871 -6.572 1.00 56.69 111 VAL A C 1
ATOM 921 O O . VAL A 1 111 ? -9.739 -1.978 -6.430 1.00 56.69 111 VAL A O 1
ATOM 924 N N . LYS A 1 112 ? -10.597 -3.664 -7.644 1.00 62.34 112 LYS A N 1
ATOM 925 C CA . LYS A 1 112 ? -9.740 -3.457 -8.808 1.00 62.34 112 LYS A CA 1
ATOM 926 C C . LYS A 1 112 ? -10.356 -2.380 -9.692 1.00 62.34 112 LYS A C 1
ATOM 928 O O . LYS A 1 112 ? -11.314 -2.642 -10.416 1.00 62.34 112 LYS A O 1
ATOM 933 N N . ILE A 1 113 ? -9.771 -1.193 -9.686 1.00 62.09 113 ILE A N 1
ATOM 934 C CA . ILE A 1 113 ? -10.131 -0.126 -10.614 1.00 62.09 113 ILE A CA 1
ATOM 935 C C . ILE A 1 113 ? -9.155 -0.213 -11.787 1.00 62.09 113 ILE A C 1
ATOM 937 O O . ILE A 1 113 ? -7.980 0.129 -11.675 1.00 62.09 113 ILE A O 1
ATOM 941 N N . ILE A 1 114 ? -9.625 -0.728 -12.922 1.00 64.62 114 ILE A N 1
ATOM 942 C CA . ILE A 1 114 ? -8.848 -0.729 -14.165 1.00 64.62 114 ILE A CA 1
ATOM 943 C C . ILE A 1 114 ? -9.165 0.574 -14.886 1.00 64.62 114 ILE A C 1
ATOM 945 O O . ILE A 1 114 ? -10.263 0.719 -15.427 1.00 64.62 114 ILE A O 1
ATOM 949 N N . ARG A 1 115 ? -8.216 1.511 -14.931 1.00 57.22 115 ARG A N 1
ATOM 950 C CA . ARG A 1 115 ? -8.341 2.629 -15.862 1.00 57.22 115 ARG A CA 1
ATOM 951 C C . ARG A 1 115 ? -7.967 2.119 -17.254 1.00 57.22 115 ARG A C 1
ATOM 953 O O . ARG A 1 115 ? -6.978 1.421 -17.463 1.00 57.22 115 ARG A O 1
ATOM 960 N N . ARG A 1 116 ? -8.842 2.367 -18.229 1.00 54.25 116 ARG A N 1
ATOM 961 C CA . ARG A 1 116 ? -8.519 2.174 -19.643 1.00 54.25 116 ARG A CA 1
ATOM 962 C C . ARG A 1 116 ? -7.802 3.450 -20.068 1.00 54.25 116 ARG A C 1
ATOM 964 O O . ARG A 1 116 ? -8.466 4.468 -20.217 1.00 54.25 116 ARG A O 1
ATOM 971 N N . VAL A 1 117 ? -6.487 3.403 -20.270 1.00 51.59 117 VAL A N 1
ATOM 972 C CA . VAL A 1 117 ? -5.835 4.412 -21.113 1.00 51.59 117 VAL A CA 1
ATOM 973 C C . VAL A 1 117 ? -6.478 4.266 -22.500 1.00 51.59 117 VAL A C 1
ATOM 975 O O . VAL A 1 117 ? -6.435 3.160 -23.057 1.00 51.59 117 VAL A O 1
ATOM 978 N N . PRO A 1 118 ? -7.179 5.286 -23.031 1.00 48.22 118 PRO A N 1
ATOM 979 C CA . PRO A 1 118 ? -7.677 5.214 -24.395 1.00 48.22 118 PRO A CA 1
ATOM 980 C C . PRO A 1 118 ? -6.466 5.038 -25.322 1.00 48.22 118 PRO A C 1
ATOM 982 O O . PRO A 1 118 ? -5.452 5.706 -25.104 1.00 48.22 118 PRO A O 1
ATOM 985 N N . PRO A 1 119 ? -6.515 4.135 -26.320 1.00 47.03 119 PRO A N 1
ATOM 986 C CA . PRO A 1 119 ? -5.457 4.086 -27.317 1.00 47.03 119 PRO A CA 1
ATOM 987 C C . PRO A 1 119 ? -5.362 5.485 -27.926 1.00 47.03 119 PRO A C 1
ATOM 989 O O . PRO A 1 119 ? -6.373 6.026 -28.380 1.00 47.03 119 PRO A O 1
ATOM 992 N N . SER A 1 120 ? -4.178 6.094 -27.865 1.00 57.03 120 SER A N 1
ATOM 993 C CA . SER A 1 120 ? -3.895 7.329 -28.584 1.00 57.03 120 SER A CA 1
ATOM 994 C C . SER A 1 120 ? -4.350 7.117 -30.022 1.00 57.03 120 SER A C 1
ATOM 996 O O . SER A 1 120 ? -3.882 6.201 -30.700 1.00 57.03 120 SER A O 1
ATOM 998 N N . SER A 1 121 ? -5.342 7.894 -30.461 1.00 47.47 121 SER A N 1
ATOM 999 C CA . SER A 1 121 ? -5.816 7.791 -31.830 1.00 47.47 121 SER A CA 1
ATOM 1000 C C . SER A 1 121 ? -4.627 8.105 -32.724 1.00 47.47 121 SER A C 1
ATOM 1002 O O . SER A 1 121 ? -4.095 9.215 -32.679 1.00 47.47 121 SER A O 1
ATOM 1004 N N . THR A 1 122 ? -4.219 7.139 -33.531 1.00 52.00 122 THR A N 1
ATOM 1005 C CA . THR A 1 122 ? -3.536 7.398 -34.786 1.00 52.00 122 THR A CA 1
ATOM 1006 C C . THR A 1 122 ? -4.358 8.445 -35.536 1.00 52.00 122 THR A C 1
ATOM 1008 O O . THR A 1 122 ? -5.387 8.124 -36.124 1.00 52.00 122 THR A O 1
ATOM 1011 N N . ARG A 1 123 ? -3.948 9.713 -35.480 1.00 40.16 123 ARG A N 1
ATOM 1012 C CA . ARG A 1 123 ? -4.343 10.693 -36.484 1.00 40.16 123 ARG A CA 1
ATOM 1013 C C . ARG A 1 123 ? -3.152 10.820 -37.417 1.00 40.16 123 ARG A C 1
ATOM 1015 O O . ARG A 1 123 ? -2.204 11.542 -37.141 1.00 40.16 123 ARG A O 1
ATOM 1022 N N . LEU A 1 124 ? -3.203 10.000 -38.462 1.00 42.47 124 LEU A N 1
ATOM 1023 C CA . LEU A 1 124 ? -2.507 10.266 -39.709 1.00 42.47 124 LEU A CA 1
ATOM 1024 C C . LEU A 1 124 ? -2.907 11.670 -40.178 1.00 42.47 124 LEU A C 1
ATOM 1026 O O . LEU A 1 124 ? -4.101 11.972 -40.259 1.00 42.47 124 LEU A O 1
ATOM 1030 N N . SER A 1 125 ? -1.910 12.489 -40.479 1.00 44.34 125 SER A N 1
ATOM 1031 C CA . SER A 1 125 ? -1.967 13.558 -41.474 1.00 44.34 125 SER A CA 1
ATOM 1032 C C . SER A 1 125 ? -0.576 13.698 -42.059 1.00 44.34 125 SER A C 1
ATOM 1034 O O . SER A 1 125 ? 0.343 13.900 -41.232 1.00 44.34 125 SER A O 1
#

Organism: Klebsiella pneumoniae (NCBI:txid573)

Nearest PDB structures (foldseek):
  7z7r-assembly1_C  TM=9.525E-01  e=1.088E-13  Escherichia coli str. K-12 substr. MC4100
  7z7t-assembly1_C  TM=9.017E-01  e=1.902E-13  Escherichia coli str. K-12 substr. MC4100
  7p7k-assembly1_C  TM=9.033E-01  e=2.594E-13  Escherichia coli BL21(DE3)
  7p7j-assembly1_C  TM=8.341E-01  e=1.579E-13  Escherichia coli BL21(DE3)
  7z84-assembly1_C  TM=8.117E-01  e=1.680E-13  Escherichia coli BL21(DE3)

Radius of gyration: 16.52 Å; Cα contacts (8 Å, |Δi|>4): 186; chains: 1; bounding box: 35×36×56 Å

Mean predicted aligned error: 10.56 Å

pLDDT: mean 73.25, std 17.81, range [33.22, 91.88]

Sequence (125 aa):
MIFLKKLPKPYVMLFDLHGMDE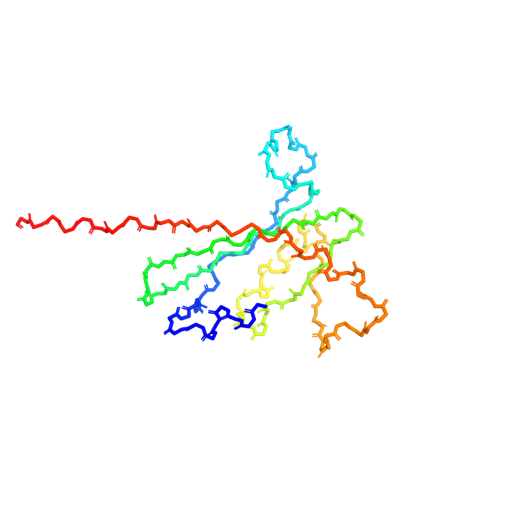RLRTHRDGLPAADFSVFYHLISIDRNRDIMLKVALSENDLHLPTFTKLFPNANWYERETWEMFGITFRWSPEPASHHDAADLGKVTRCVKIIRRVPPSSTRLS

InterPro domains:
  IPR001268 NADH:ubiquinone oxidoreductase, 30kDa subunit [PF00329] (3-94)
  IPR037232 NADH:ubiquinone oxidoreductase, 30kDa subunit superfamily [G3DSA:3.30.460.80] (1-95)
  IPR037232 NADH:ubiquinone oxidoreductase, 30kDa subunit superfamily [SSF143243] (2-94)

Solvent-accessible surface area (backbone atoms only 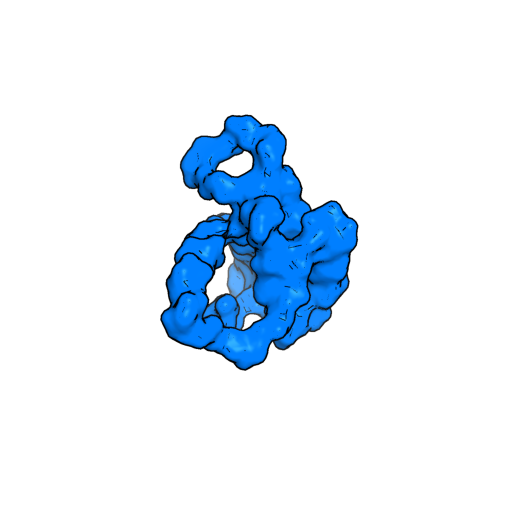— not comparable to full-atom values): 7640 Å² total; per-residue (Å²): 119,70,64,54,60,71,40,101,72,34,52,81,39,76,77,48,51,47,66,45,86,36,72,83,59,84,85,51,90,96,55,80,90,35,35,31,34,39,39,40,33,34,32,15,76,93,70,64,38,44,38,36,40,36,37,53,30,41,83,93,50,50,70,43,77,57,49,40,90,81,35,72,71,40,52,60,34,51,49,52,28,24,76,75,70,64,37,43,68,41,84,71,96,63,81,81,56,86,89,53,62,78,55,72,63,59,74,65,59,58,50,76,45,69,58,76,64,73,79,79,74,85,74,87,127